Protein AF-A0A3N5Z6I3-F1 (afdb_monomer)

Secondary structure (DSSP, 8-state):
--PPPPGGGHHHHHHHHHHHHHHTGGGGT--GGGSTTHHHHHHHHHHSTTSS------EEE-TTSSEEEEEETTEEEEEETTTTEEEEEEEPPTT---S----TT---TT---SEEE-TTSSEEEEEETTEEEEEE--------

Foldseek 3Di:
DDDDDDPVPVVVVVVVVVVVVVVVPPVPPPCLCVDPCSVVCVVVVVVPVPVDPDPDWQWAADPVNQWIWTDDPQWIWIAGNVVRDIDTPGGDDPPPDRNPPDPPDDDDPPDDDQWDADPVRQWIWGDDPNDIDIDGPDPDDDDD

pLDDT: mean 75.17, std 17.35, range [33.38, 96.5]

Mean predicted aligned error: 16.95 Å

Radius of gyration: 29.89 Å; Cα contacts (8 Å, |Δi|>4): 117; chains: 1; bounding box: 85×74×62 Å

Solvent-accessible surface area (backbone atoms only — not comparable to full-atom values): 9373 Å² total; per-residue (Å²): 142,86,81,81,79,71,77,75,62,61,64,55,53,56,53,52,52,53,52,55,60,61,69,65,58,67,76,76,78,72,49,69,83,76,40,90,58,36,70,57,47,64,55,46,63,70,54,54,75,72,70,63,91,68,88,79,70,39,70,47,75,42,97,84,71,48,35,33,34,34,65,56,96,68,27,25,30,39,35,33,67,87,80,71,42,75,43,82,74,46,75,42,68,86,83,70,63,72,63,75,70,66,71,92,78,69,63,60,93,95,55,76,77,63,56,48,71,40,98,83,64,51,37,34,36,34,67,55,98,97,40,82,45,75,44,70,57,74,89,74,80,84,84,135

Nearest PDB structures (foldseek):
  6cm1-assembly1_A  TM=3.781E-01  e=2.615E-02  Homo sapiens
  2jxy-assembly1_A  TM=4.080E-01  e=8.678E-01  Homo sapiens
  4a2l-assembly2_C  TM=3.705E-01  e=6.898E-01  Bacteroides thetaiotaomicron VPI-5482
  3ba0-assembly1_A  TM=4.113E-01  e=1.092E+00  Homo sapiens
  9azz-assembly3_C  T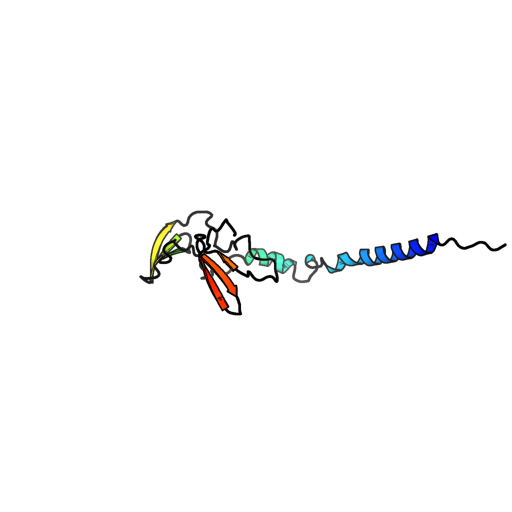M=3.564E-01  e=1.541E+00  Ehrlichia ruminantium str. Gardel

Structure (mmCIF, N/CA/C/O backbone):
data_AF-A0A3N5Z6I3-F1
#
_entry.id   AF-A0A3N5Z6I3-F1
#
loop_
_atom_site.group_PDB
_atom_site.id
_atom_site.type_symbol
_atom_site.label_atom_id
_atom_site.label_alt_id
_atom_site.label_comp_id
_atom_site.label_asym_id
_atom_site.label_entity_id
_atom_site.label_seq_id
_atom_site.pdbx_PDB_ins_code
_atom_site.Cartn_x
_atom_site.Cartn_y
_atom_site.Cartn_z
_atom_site.occupancy
_atom_site.B_iso_or_equiv
_atom_site.auth_seq_id
_atom_site.auth_comp_id
_atom_site.auth_asym_id
_atom_site.auth_atom_id
_atom_site.pdbx_PDB_model_num
ATOM 1 N N . MET A 1 1 ? 62.882 -54.366 -12.413 1.00 40.31 1 MET A N 1
ATOM 2 C CA . MET A 1 1 ? 63.024 -52.973 -11.934 1.00 40.31 1 MET A CA 1
ATOM 3 C C . MET A 1 1 ? 61.872 -52.153 -12.517 1.00 40.31 1 MET A C 1
ATOM 5 O O . MET A 1 1 ? 61.974 -51.662 -13.629 1.00 40.31 1 MET A O 1
ATOM 9 N N . TRP A 1 2 ? 60.735 -52.114 -11.818 1.00 45.78 2 TRP A N 1
ATOM 10 C CA . TRP A 1 2 ? 59.498 -51.434 -12.232 1.00 45.78 2 TRP A CA 1
ATOM 11 C C . TRP A 1 2 ? 59.362 -50.152 -11.405 1.00 45.78 2 TRP A C 1
ATOM 13 O O . TRP A 1 2 ? 59.384 -50.227 -10.178 1.00 45.78 2 TRP A O 1
ATOM 23 N N . LYS A 1 3 ? 59.251 -48.978 -12.041 1.00 44.72 3 LYS A N 1
ATOM 24 C CA . LYS A 1 3 ? 58.984 -47.711 -11.338 1.00 44.72 3 LYS A CA 1
ATOM 25 C C . LYS A 1 3 ? 57.475 -47.428 -11.359 1.00 44.72 3 LYS A C 1
ATOM 27 O O . LYS A 1 3 ? 56.916 -47.360 -12.451 1.00 44.72 3 LYS A O 1
ATOM 32 N N . PRO A 1 4 ? 56.802 -47.253 -10.206 1.00 53.41 4 PRO A N 1
ATOM 33 C CA . PRO A 1 4 ? 55.398 -46.867 -10.188 1.00 53.41 4 PRO A CA 1
ATOM 34 C C . PRO A 1 4 ? 55.247 -45.406 -10.628 1.00 53.41 4 PRO A C 1
ATOM 36 O O . PRO A 1 4 ? 55.988 -44.526 -10.187 1.00 53.41 4 PRO A O 1
ATOM 39 N N . ILE A 1 5 ? 54.279 -45.151 -11.507 1.00 63.06 5 ILE A N 1
ATOM 40 C CA . ILE A 1 5 ? 53.853 -43.794 -11.863 1.00 63.06 5 ILE A CA 1
ATOM 41 C C . ILE A 1 5 ? 53.245 -43.164 -10.596 1.00 63.06 5 ILE A C 1
ATOM 43 O O . ILE A 1 5 ? 52.374 -43.785 -9.984 1.00 63.06 5 ILE A O 1
ATOM 47 N N . PRO A 1 6 ? 53.674 -41.965 -10.159 1.00 46.12 6 PRO A N 1
ATOM 48 C CA . PRO A 1 6 ? 53.160 -41.376 -8.931 1.00 46.12 6 PRO A CA 1
ATOM 49 C C . PRO A 1 6 ? 51.686 -40.984 -9.096 1.00 46.12 6 PRO A C 1
ATOM 51 O O . PRO A 1 6 ? 51.337 -40.147 -9.931 1.00 46.12 6 PRO A O 1
ATOM 54 N N . ALA A 1 7 ? 50.836 -41.546 -8.233 1.00 55.56 7 ALA A N 1
ATOM 55 C CA . ALA A 1 7 ? 49.393 -41.296 -8.136 1.00 55.56 7 ALA A CA 1
ATOM 56 C C . ALA A 1 7 ? 49.009 -39.819 -7.866 1.00 55.56 7 ALA A C 1
ATOM 58 O O . ALA A 1 7 ? 47.836 -39.460 -7.915 1.00 55.56 7 ALA A O 1
ATOM 59 N N . GLY A 1 8 ? 49.985 -38.933 -7.632 1.00 44.59 8 GLY A N 1
ATOM 60 C CA . GLY A 1 8 ? 49.771 -37.505 -7.373 1.00 44.59 8 GLY A CA 1
ATOM 61 C C . GLY A 1 8 ? 49.443 -36.643 -8.601 1.00 44.59 8 GLY A C 1
ATOM 62 O O . GLY A 1 8 ? 49.083 -35.479 -8.436 1.00 44.59 8 GLY A O 1
ATOM 63 N N . ARG A 1 9 ? 49.547 -37.176 -9.828 1.00 48.03 9 ARG A N 1
ATOM 64 C CA . ARG A 1 9 ? 49.260 -36.412 -11.064 1.00 48.03 9 ARG A CA 1
ATOM 65 C C . ARG A 1 9 ? 47.827 -36.540 -11.586 1.00 48.03 9 ARG A C 1
ATOM 67 O O . ARG A 1 9 ? 47.417 -35.736 -12.414 1.00 48.03 9 ARG A O 1
ATOM 74 N N . VAL A 1 10 ? 47.056 -37.516 -11.102 1.00 47.44 10 VAL A N 1
ATOM 75 C CA . VAL A 1 10 ? 45.674 -37.743 -11.571 1.00 47.44 10 VAL A CA 1
ATOM 76 C C . VAL A 1 10 ? 44.664 -36.910 -10.769 1.00 47.44 10 VAL A C 1
ATOM 78 O O . VAL A 1 10 ? 43.709 -36.385 -11.335 1.00 47.44 10 VAL A O 1
ATOM 81 N N . LEU A 1 11 ? 44.923 -36.678 -9.477 1.00 48.09 11 LEU A N 1
ATOM 82 C CA . LEU A 1 11 ? 44.080 -35.832 -8.615 1.00 48.09 11 LEU A CA 1
ATOM 83 C C . LEU A 1 11 ? 44.160 -34.329 -8.953 1.00 48.09 11 LEU A C 1
ATOM 85 O O . LEU A 1 11 ? 43.212 -33.577 -8.723 1.00 48.09 11 LEU A O 1
ATOM 89 N N . SER A 1 12 ? 45.272 -33.889 -9.541 1.00 51.78 12 SER A N 1
ATOM 90 C CA . SER A 1 12 ? 45.515 -32.488 -9.901 1.00 51.78 12 SER A CA 1
ATOM 91 C C . SER A 1 12 ? 44.828 -32.079 -11.211 1.00 51.78 12 SER A C 1
ATOM 93 O O . SER A 1 12 ? 44.369 -30.943 -11.307 1.00 51.78 12 SER A O 1
ATOM 95 N N . LEU A 1 13 ? 44.661 -32.992 -12.181 1.00 53.44 13 LEU A N 1
ATOM 96 C CA . LEU A 1 13 ? 43.909 -32.708 -13.414 1.00 53.44 13 LEU A CA 1
ATOM 97 C C . LEU A 1 13 ? 42.394 -32.612 -13.179 1.00 53.44 13 LEU A C 1
ATOM 99 O O . LEU A 1 13 ? 41.751 -31.719 -13.726 1.00 53.44 13 LEU A O 1
ATOM 103 N N . GLY A 1 14 ? 41.821 -33.498 -12.355 1.00 55.81 14 GLY A N 1
ATOM 104 C CA . GLY A 1 14 ? 40.377 -33.502 -12.076 1.00 55.81 14 GLY A CA 1
ATOM 105 C C . GLY A 1 14 ? 39.906 -32.238 -11.350 1.00 55.81 14 GLY A C 1
ATOM 106 O O . GLY A 1 14 ? 38.865 -31.674 -11.682 1.00 55.81 14 GLY A O 1
ATOM 107 N N . THR A 1 15 ? 40.721 -31.739 -10.419 1.00 59.12 15 THR A N 1
ATOM 108 C CA . THR A 1 15 ? 40.443 -30.503 -9.673 1.00 59.12 15 THR A CA 1
ATOM 109 C C . THR A 1 15 ? 40.551 -29.263 -10.569 1.00 59.12 15 THR A C 1
ATOM 111 O O . THR A 1 15 ? 39.719 -28.363 -10.479 1.00 59.12 15 THR A O 1
ATOM 114 N N . PHE A 1 16 ? 41.521 -29.236 -11.492 1.00 61.31 16 PHE A N 1
ATOM 115 C CA . PHE A 1 16 ? 41.653 -28.157 -12.479 1.00 61.31 16 PHE A CA 1
ATOM 116 C C . PHE A 1 16 ? 40.494 -28.136 -13.483 1.00 61.31 16 PHE A C 1
ATOM 118 O O . PHE A 1 16 ? 39.994 -27.066 -13.818 1.00 61.31 16 PHE A O 1
ATOM 125 N N . ALA A 1 17 ? 40.029 -29.306 -13.931 1.00 62.88 17 ALA A N 1
ATOM 126 C CA . ALA A 1 17 ? 38.890 -29.417 -14.839 1.00 62.88 17 ALA A CA 1
ATOM 127 C C . ALA A 1 17 ? 37.575 -28.959 -14.180 1.00 62.88 17 ALA A C 1
ATOM 129 O O . ALA A 1 17 ? 36.796 -28.240 -14.805 1.00 62.88 17 ALA A O 1
ATOM 130 N N . LEU A 1 18 ? 37.347 -29.305 -12.907 1.00 65.50 18 LEU A N 1
ATOM 131 C CA . LEU A 1 18 ? 36.176 -28.852 -12.149 1.00 65.50 18 LEU A CA 1
ATOM 132 C C . LEU A 1 18 ? 36.215 -27.339 -11.869 1.00 65.50 18 LEU A C 1
ATOM 134 O O . LEU A 1 18 ? 35.198 -26.663 -12.011 1.00 65.50 18 LEU A O 1
ATOM 138 N N . ALA A 1 19 ? 37.387 -26.788 -11.538 1.00 63.78 19 ALA A N 1
ATOM 139 C CA . ALA A 1 19 ? 37.571 -25.346 -11.360 1.00 63.78 19 ALA A CA 1
ATOM 140 C C . ALA A 1 19 ? 37.368 -24.567 -12.675 1.00 63.78 19 ALA A C 1
ATOM 142 O O . ALA A 1 19 ? 36.752 -23.503 -12.673 1.00 63.78 19 ALA A O 1
ATOM 143 N N . ALA A 1 20 ? 37.816 -25.119 -13.807 1.00 63.97 20 ALA A N 1
ATOM 144 C CA . ALA A 1 20 ? 37.583 -24.545 -15.131 1.00 63.97 20 ALA A CA 1
ATOM 145 C C . ALA A 1 20 ? 36.096 -24.578 -15.532 1.00 63.97 20 ALA A C 1
ATOM 147 O O . ALA A 1 20 ? 35.595 -23.603 -16.085 1.00 63.97 20 ALA A O 1
ATOM 148 N N . LEU A 1 21 ? 35.367 -25.651 -15.200 1.00 61.06 21 LEU A N 1
ATOM 149 C CA . LEU A 1 21 ? 33.915 -25.748 -15.409 1.00 61.06 21 LEU A CA 1
ATOM 150 C C . LEU A 1 21 ? 33.130 -24.734 -14.556 1.00 61.06 21 LEU A C 1
ATOM 152 O O . LEU A 1 21 ? 32.165 -24.147 -15.042 1.00 61.06 21 LEU A O 1
ATOM 156 N N . LEU A 1 22 ? 33.566 -24.472 -13.319 1.00 60.31 22 LEU A N 1
ATOM 157 C CA . LEU A 1 22 ? 32.966 -23.460 -12.436 1.00 60.31 22 LEU A CA 1
ATOM 158 C C . LEU A 1 22 ? 33.278 -22.015 -12.875 1.00 60.31 22 LEU A C 1
ATOM 160 O O . LEU A 1 22 ? 32.473 -21.116 -12.637 1.00 60.31 22 LEU A O 1
ATOM 164 N N . ALA A 1 23 ? 34.401 -21.783 -13.562 1.00 60.59 23 ALA A N 1
ATOM 165 C CA . ALA A 1 23 ? 34.800 -20.458 -14.047 1.00 60.59 23 ALA A CA 1
ATOM 166 C C . ALA A 1 23 ? 33.996 -19.962 -15.270 1.00 60.59 23 ALA A C 1
ATOM 168 O O . ALA A 1 23 ? 33.998 -18.765 -15.554 1.00 60.59 23 ALA A O 1
ATOM 169 N N . VAL A 1 24 ? 33.283 -20.844 -15.983 1.00 57.69 24 VAL A N 1
ATOM 170 C CA . VAL A 1 24 ? 32.454 -20.488 -17.159 1.00 57.69 24 VAL A CA 1
ATOM 171 C C . VAL A 1 24 ? 31.048 -19.995 -16.760 1.00 57.69 24 VAL A C 1
ATOM 173 O O . VAL A 1 24 ? 30.342 -19.382 -17.563 1.00 57.69 24 VAL A O 1
ATOM 176 N N . ALA A 1 25 ? 30.646 -20.169 -15.498 1.00 56.22 25 ALA A N 1
ATOM 177 C CA . ALA A 1 25 ? 29.299 -19.853 -15.024 1.00 56.22 25 ALA A CA 1
ATOM 178 C C . ALA A 1 25 ? 28.920 -18.358 -14.825 1.00 56.22 25 ALA A C 1
ATOM 180 O O . ALA A 1 25 ? 27.714 -18.095 -14.787 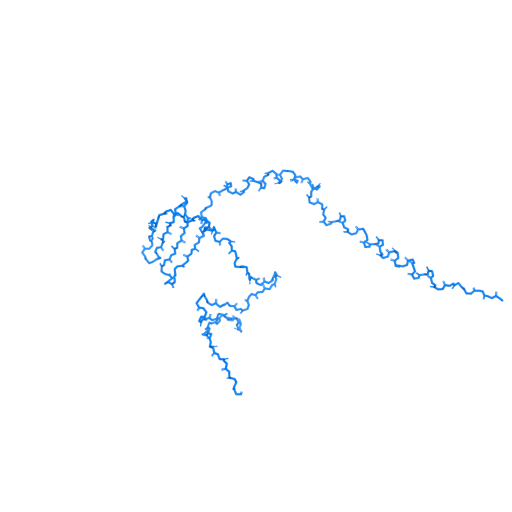1.00 56.22 25 ALA A O 1
ATOM 181 N N . PRO A 1 26 ? 29.813 -17.341 -14.738 1.00 56.25 26 PRO A N 1
ATOM 182 C CA . PRO A 1 26 ? 29.345 -15.984 -14.433 1.00 56.25 26 PRO A CA 1
ATOM 183 C C . PRO A 1 26 ? 28.785 -15.236 -15.658 1.00 56.25 26 PRO A C 1
ATOM 185 O O . PRO A 1 26 ? 28.062 -14.256 -15.503 1.00 56.25 26 PRO A O 1
ATOM 188 N N . ALA A 1 27 ? 29.045 -15.698 -16.887 1.00 56.53 27 ALA A N 1
ATOM 189 C CA . ALA A 1 27 ? 28.654 -14.980 -18.110 1.00 56.53 27 ALA A CA 1
ATOM 190 C C . ALA A 1 27 ? 27.175 -15.153 -18.520 1.00 56.53 27 ALA A C 1
ATOM 192 O O . ALA A 1 27 ? 26.728 -14.522 -19.487 1.00 56.53 27 ALA A O 1
ATOM 193 N N . ALA A 1 28 ? 26.428 -16.014 -17.821 1.00 56.19 28 ALA A N 1
ATOM 194 C CA . ALA A 1 28 ? 25.009 -16.269 -18.071 1.00 56.19 28 ALA A CA 1
ATOM 195 C C . ALA A 1 28 ? 24.073 -15.467 -17.149 1.00 56.19 28 ALA A C 1
ATOM 197 O O . ALA A 1 28 ? 22.910 -15.285 -17.497 1.00 56.19 28 ALA A O 1
ATOM 198 N N . GLN A 1 29 ? 24.556 -14.970 -16.003 1.00 60.88 29 GLN A N 1
ATOM 199 C CA . GLN A 1 29 ? 23.684 -14.331 -15.008 1.00 60.88 29 GLN A CA 1
ATOM 200 C C . GLN A 1 29 ? 23.601 -12.805 -15.111 1.00 60.88 29 GLN A C 1
ATOM 202 O O . GLN A 1 29 ? 22.634 -12.233 -14.617 1.00 60.88 29 GLN A O 1
ATOM 207 N N . ASP A 1 30 ? 24.530 -12.145 -15.808 1.00 61.34 30 ASP A N 1
ATOM 208 C CA . ASP A 1 30 ? 24.498 -10.687 -15.971 1.00 61.34 30 ASP A CA 1
ATOM 209 C C . ASP A 1 30 ? 24.592 -10.277 -17.447 1.00 61.34 30 ASP A C 1
ATOM 211 O O . ASP A 1 30 ? 25.638 -9.907 -17.978 1.00 61.34 30 ASP A O 1
ATOM 215 N N . ARG A 1 31 ? 23.466 -10.418 -18.153 1.00 69.94 31 ARG A N 1
ATOM 216 C CA . ARG A 1 31 ? 23.305 -9.994 -19.558 1.00 69.94 31 ARG A CA 1
ATOM 217 C C . ARG A 1 31 ? 22.265 -8.892 -19.720 1.00 69.94 31 ARG A C 1
ATOM 219 O O . ARG A 1 31 ? 22.024 -8.452 -20.837 1.00 69.94 31 ARG A O 1
ATOM 226 N N . LEU A 1 32 ? 21.660 -8.414 -18.629 1.00 74.50 32 LEU A N 1
ATOM 227 C CA . LEU A 1 32 ? 20.534 -7.482 -18.719 1.00 74.50 32 LEU A CA 1
ATOM 228 C C . LEU A 1 32 ? 20.935 -6.172 -19.414 1.00 74.50 32 LEU A C 1
ATOM 230 O O . LEU A 1 32 ? 20.162 -5.630 -20.195 1.00 74.50 32 LEU A O 1
ATOM 234 N N . LYS A 1 33 ? 22.174 -5.712 -19.196 1.00 80.19 33 LYS A N 1
ATOM 235 C CA . LYS A 1 33 ? 22.711 -4.487 -19.811 1.00 80.19 33 LYS A CA 1
ATOM 236 C C . LYS A 1 33 ? 22.967 -4.603 -21.315 1.00 80.19 33 LYS A C 1
ATOM 238 O O . LYS A 1 33 ? 22.972 -3.589 -21.999 1.00 80.19 33 LYS A O 1
ATOM 243 N N . THR A 1 34 ? 23.211 -5.813 -21.822 1.00 82.31 34 THR A N 1
ATOM 244 C CA . THR A 1 34 ? 23.519 -6.062 -23.242 1.00 82.31 34 THR A CA 1
ATOM 245 C C . THR A 1 34 ? 22.294 -6.486 -24.046 1.00 82.31 34 THR A C 1
ATOM 247 O O . THR A 1 34 ? 22.399 -6.693 -25.254 1.00 82.31 34 THR A O 1
ATOM 250 N N . MET A 1 35 ? 21.124 -6.599 -23.406 1.00 83.88 35 MET A N 1
ATOM 251 C CA . MET A 1 35 ? 19.885 -6.906 -24.106 1.00 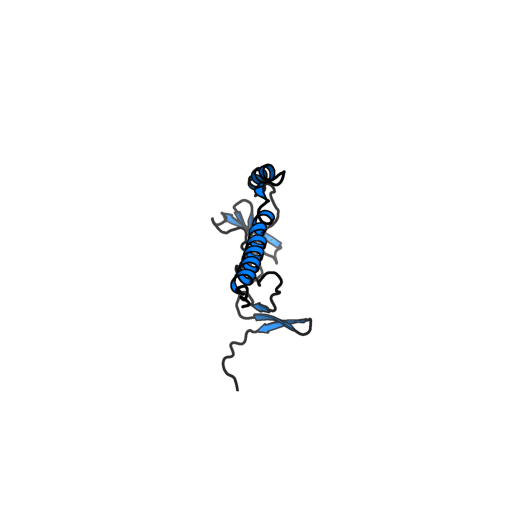83.88 35 MET A CA 1
ATOM 252 C C . MET A 1 35 ? 19.450 -5.734 -24.995 1.00 83.88 35 MET A C 1
ATOM 254 O O . MET A 1 35 ? 19.487 -4.576 -24.560 1.00 83.88 35 MET A O 1
ATOM 258 N N . PRO A 1 36 ? 18.973 -6.014 -26.220 1.00 85.69 36 PRO A N 1
ATOM 259 C CA . PRO A 1 36 ? 18.305 -4.997 -27.016 1.00 85.69 36 PRO A CA 1
ATOM 260 C C . PRO A 1 36 ? 17.124 -4.425 -26.217 1.00 85.69 36 PRO A C 1
ATOM 262 O O . PRO A 1 36 ? 16.355 -5.164 -25.607 1.00 85.69 36 PRO A O 1
ATOM 265 N N . GLY A 1 37 ? 17.013 -3.096 -26.177 1.00 87.62 37 GLY A N 1
ATOM 266 C CA . GLY A 1 37 ? 15.994 -2.387 -25.396 1.00 87.62 37 GLY A CA 1
ATOM 267 C C . GLY A 1 37 ? 16.425 -1.951 -23.991 1.00 87.62 37 GLY A C 1
ATOM 268 O O . GLY A 1 37 ? 15.688 -1.194 -23.365 1.00 87.62 37 GLY A O 1
ATOM 269 N N . TYR A 1 38 ? 17.617 -2.323 -23.505 1.00 89.88 38 TYR A N 1
ATOM 270 C CA . TYR A 1 38 ? 18.113 -1.874 -22.194 1.00 89.88 38 TYR A CA 1
ATOM 271 C C . TYR A 1 38 ? 18.195 -0.343 -22.082 1.00 89.88 38 TYR A C 1
ATOM 273 O O . TYR A 1 38 ? 17.731 0.230 -21.099 1.00 89.88 38 TYR A O 1
ATOM 281 N N . GLU A 1 39 ? 18.721 0.339 -23.102 1.00 89.81 39 GLU A N 1
ATOM 282 C CA . GLU A 1 39 ? 18.798 1.808 -23.113 1.00 89.81 39 GLU A CA 1
ATOM 283 C C . GLU A 1 39 ? 17.414 2.465 -23.136 1.00 89.81 39 GLU A C 1
ATOM 285 O O . GLU A 1 39 ? 17.178 3.462 -22.450 1.00 89.81 39 GLU A O 1
ATOM 290 N N . GLN A 1 40 ? 16.475 1.886 -23.889 1.00 90.62 40 GLN A N 1
ATOM 291 C CA . GLN A 1 40 ? 15.094 2.358 -23.932 1.00 90.62 40 GLN A CA 1
ATOM 292 C C . GLN A 1 40 ? 14.403 2.156 -22.581 1.00 90.62 40 GLN A C 1
ATOM 294 O O . GLN A 1 40 ? 13.736 3.071 -22.101 1.00 90.62 40 GLN A O 1
ATOM 299 N N . TYR A 1 41 ? 14.601 1.001 -21.942 1.00 89.88 41 TYR A N 1
ATOM 300 C CA . TYR A 1 41 ? 14.118 0.738 -20.592 1.00 89.88 41 TYR A CA 1
ATOM 301 C C . TYR A 1 41 ? 14.719 1.724 -19.591 1.00 89.88 41 TYR A C 1
ATOM 303 O O . TYR A 1 41 ? 13.968 2.321 -18.840 1.00 89.88 41 TYR A O 1
ATOM 311 N N . GLN A 1 42 ? 16.033 1.965 -19.612 1.00 90.25 42 GLN A N 1
ATOM 312 C CA . GLN A 1 42 ? 16.701 2.923 -18.718 1.00 90.25 42 GLN A CA 1
ATOM 313 C C . GLN A 1 42 ? 16.189 4.359 -18.877 1.00 90.25 42 GLN A C 1
ATOM 315 O O . GLN A 1 42 ? 16.123 5.114 -17.903 1.00 90.25 42 GLN A O 1
ATOM 320 N N . ARG A 1 43 ? 15.841 4.755 -20.106 1.00 89.88 43 ARG A N 1
ATOM 321 C CA . ARG A 1 43 ? 15.208 6.048 -20.384 1.00 89.88 43 ARG A CA 1
ATOM 322 C C . ARG A 1 43 ? 13.793 6.081 -19.809 1.00 89.88 43 ARG A C 1
ATOM 324 O O . ARG A 1 43 ? 13.486 6.929 -18.980 1.00 89.88 43 ARG A O 1
ATOM 331 N N . MET A 1 44 ? 12.970 5.105 -20.185 1.00 91.56 44 MET A N 1
ATOM 332 C CA . MET A 1 44 ? 11.553 5.051 -19.830 1.00 91.56 44 MET A CA 1
ATOM 333 C C . MET A 1 44 ? 11.318 4.766 -18.340 1.00 91.56 44 MET A C 1
ATOM 335 O O . MET A 1 44 ? 10.384 5.291 -17.751 1.00 91.56 44 MET A O 1
ATOM 339 N N . SER A 1 45 ? 12.179 3.996 -17.672 1.00 88.88 45 SER A N 1
ATOM 340 C CA . SER A 1 45 ? 12.058 3.668 -16.244 1.00 88.88 45 SER A CA 1
ATOM 341 C C . SER A 1 45 ? 12.117 4.897 -15.345 1.00 88.88 45 SER A C 1
ATOM 343 O O . SER A 1 45 ? 11.606 4.857 -14.230 1.00 88.88 45 SER A O 1
ATOM 345 N N . LYS A 1 46 ? 12.740 5.982 -15.818 1.00 87.50 46 LYS A N 1
ATOM 346 C CA . LYS A 1 46 ? 12.764 7.278 -15.128 1.00 87.50 46 LYS A CA 1
ATOM 347 C C . LYS A 1 46 ? 11.474 8.070 -15.339 1.00 87.50 46 LYS A C 1
ATOM 349 O O . LYS A 1 46 ? 11.125 8.877 -14.489 1.00 87.50 46 LYS A O 1
ATOM 354 N N . GLU A 1 47 ? 10.777 7.821 -16.442 1.00 87.69 47 GLU A N 1
ATOM 355 C CA . GLU A 1 47 ? 9.548 8.511 -16.843 1.00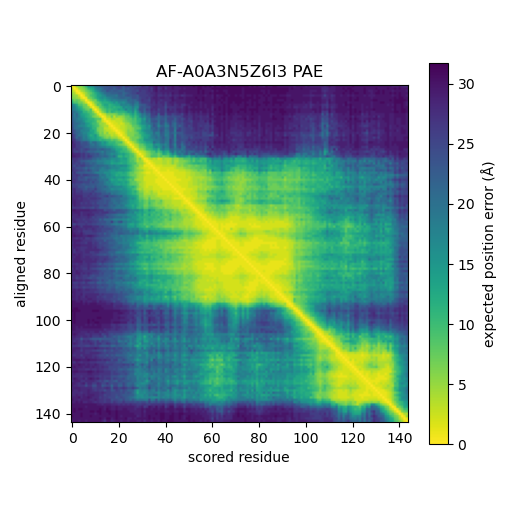 87.69 47 GLU A CA 1
ATOM 356 C C . GLU A 1 47 ? 8.282 7.786 -16.350 1.00 87.69 47 GLU A C 1
ATOM 358 O O . GLU A 1 47 ? 7.258 8.420 -16.123 1.00 87.69 47 GLU A O 1
ATOM 363 N N . ILE A 1 48 ? 8.346 6.467 -16.127 1.00 83.88 48 ILE A N 1
ATOM 364 C CA . ILE A 1 48 ? 7.223 5.641 -15.648 1.00 83.88 48 ILE A CA 1
ATOM 365 C C . ILE A 1 48 ? 6.674 6.092 -14.278 1.00 83.88 48 ILE A C 1
ATOM 367 O O . ILE A 1 48 ? 5.446 6.146 -14.127 1.00 83.88 48 ILE A O 1
ATOM 371 N N . PRO A 1 49 ? 7.500 6.387 -13.250 1.00 82.06 49 PRO A N 1
ATOM 372 C CA . PRO A 1 49 ? 6.990 6.777 -11.941 1.00 82.06 49 PRO A CA 1
ATOM 373 C C . PRO A 1 49 ? 6.191 8.084 -12.021 1.00 82.06 49 PRO A C 1
ATOM 375 O O . PRO A 1 49 ? 6.747 9.156 -12.223 1.00 82.06 49 PRO A O 1
ATOM 378 N N . GLY A 1 50 ? 4.874 7.997 -11.825 1.00 74.94 50 GLY A N 1
ATOM 379 C CA . GLY A 1 50 ? 3.980 9.160 -11.871 1.00 74.94 50 GLY A CA 1
ATOM 380 C C . GLY A 1 50 ? 3.419 9.498 -13.256 1.00 74.94 50 GLY A C 1
ATOM 381 O O . GLY A 1 50 ? 2.615 10.420 -13.348 1.00 74.94 50 GLY A O 1
ATOM 382 N N . ALA A 1 51 ? 3.745 8.726 -14.303 1.00 85.00 51 ALA A N 1
ATOM 383 C CA . ALA A 1 51 ? 3.151 8.885 -15.639 1.00 85.00 51 ALA A CA 1
ATOM 384 C C . ALA A 1 51 ? 1.621 8.717 -15.642 1.00 85.00 51 ALA A C 1
ATOM 386 O O . ALA A 1 51 ? 0.927 9.237 -16.513 1.00 85.00 51 ALA A O 1
ATOM 387 N N . LEU A 1 52 ? 1.087 7.992 -14.655 1.00 81.50 52 LEU A N 1
ATOM 388 C CA . LEU A 1 52 ? -0.342 7.805 -14.456 1.00 81.50 52 LEU A CA 1
ATOM 389 C C . LEU A 1 52 ? -0.766 8.406 -13.119 1.00 81.50 52 LEU A C 1
ATOM 391 O O . LEU A 1 52 ? -0.250 8.037 -12.061 1.00 81.50 52 LEU A O 1
ATOM 395 N N . LYS A 1 53 ? -1.779 9.275 -13.161 1.00 80.00 53 LYS A N 1
ATOM 396 C CA . LYS A 1 53 ? -2.497 9.705 -11.961 1.00 80.00 53 LYS A CA 1
ATOM 397 C C . LYS A 1 53 ? -3.449 8.588 -11.539 1.00 80.00 53 LYS A C 1
ATOM 399 O O . LYS A 1 53 ? -4.562 8.474 -12.044 1.00 80.00 53 LYS A O 1
ATOM 404 N N . THR A 1 54 ? -2.986 7.724 -10.643 1.00 79.06 54 THR A N 1
ATOM 405 C CA . THR A 1 54 ? -3.773 6.587 -10.155 1.00 79.06 54 THR A CA 1
ATOM 406 C C . THR A 1 54 ? -4.829 7.034 -9.147 1.00 79.06 54 THR A C 1
ATOM 408 O O . THR A 1 54 ? -4.542 7.854 -8.280 1.00 79.06 54 THR A O 1
ATOM 411 N N . GLY A 1 55 ? -6.016 6.424 -9.189 1.00 81.81 55 GLY A N 1
ATOM 412 C CA . GLY A 1 55 ? -7.031 6.551 -8.132 1.00 81.81 55 GLY A CA 1
ATOM 413 C C . GLY A 1 55 ? -6.751 5.700 -6.886 1.00 81.81 55 GLY A C 1
ATOM 414 O O . GLY A 1 55 ? -7.564 5.682 -5.969 1.00 81.81 55 GLY A O 1
ATOM 415 N N . ALA A 1 56 ? -5.630 4.972 -6.860 1.00 82.88 56 ALA A N 1
ATOM 416 C CA . ALA A 1 56 ? -5.218 4.184 -5.707 1.00 82.88 56 ALA A CA 1
ATOM 417 C C . ALA A 1 56 ? -4.909 5.111 -4.522 1.00 82.88 56 ALA A C 1
ATOM 419 O O . ALA A 1 56 ? -4.061 5.997 -4.627 1.00 82.88 56 ALA A O 1
ATOM 420 N N . LEU A 1 57 ? -5.597 4.893 -3.401 1.00 85.25 57 LEU A N 1
ATOM 421 C CA . LEU A 1 57 ? -5.413 5.653 -2.170 1.00 85.25 57 LEU A CA 1
ATOM 422 C C . LEU A 1 57 ? -4.649 4.806 -1.155 1.00 85.25 57 LEU A C 1
ATOM 424 O O . LEU A 1 57 ? -5.014 3.662 -0.890 1.00 85.25 57 LEU A O 1
ATOM 428 N N . GLY A 1 58 ? -3.600 5.388 -0.580 1.00 85.44 58 GLY A N 1
ATOM 429 C CA . GLY A 1 58 ? -3.039 4.894 0.670 1.00 85.44 58 GLY A CA 1
ATOM 430 C C . GLY A 1 58 ? -3.878 5.418 1.827 1.00 85.44 58 GLY A C 1
ATOM 431 O O . GLY A 1 58 ? -4.137 6.623 1.876 1.00 85.44 58 GLY A O 1
ATOM 432 N N . VAL A 1 59 ? -4.330 4.527 2.708 1.00 90.88 59 VAL A N 1
ATOM 433 C CA . VAL A 1 59 ? -5.234 4.877 3.808 1.00 90.88 59 VAL A CA 1
ATOM 434 C C . VAL A 1 59 ? -4.634 4.500 5.155 1.00 90.88 59 VAL A C 1
ATOM 436 O O . VAL A 1 59 ? -4.013 3.445 5.291 1.00 90.88 59 VAL A O 1
ATOM 439 N N . THR A 1 60 ? -4.875 5.344 6.150 1.00 90.56 60 THR A N 1
ATOM 440 C CA . THR A 1 60 ? -4.581 5.076 7.558 1.00 90.56 60 THR A CA 1
ATOM 441 C C . THR A 1 60 ? -5.899 4.981 8.310 1.00 90.56 60 THR A C 1
ATOM 443 O O . THR A 1 60 ? -6.656 5.951 8.355 1.00 90.56 60 THR A O 1
ATOM 446 N N . TRP A 1 61 ? -6.195 3.814 8.875 1.00 91.06 61 TRP A N 1
ATOM 447 C CA . TRP A 1 61 ? -7.396 3.610 9.684 1.00 91.06 61 TRP A CA 1
ATOM 448 C C . TRP A 1 61 ? -7.244 4.256 11.057 1.00 91.06 61 TRP A C 1
ATOM 450 O O . TRP A 1 61 ? -6.172 4.186 11.651 1.00 91.06 61 TRP A O 1
ATOM 460 N N . GLN A 1 62 ? -8.321 4.867 11.549 1.00 91.19 62 GLN A N 1
ATOM 461 C CA . GLN A 1 62 ? -8.401 5.308 12.937 1.00 91.19 62 GLN A CA 1
ATOM 462 C C . GLN A 1 62 ? -8.732 4.125 13.852 1.00 91.19 62 GLN A C 1
ATOM 464 O O . GLN A 1 62 ? -9.346 3.150 13.413 1.00 91.19 62 GLN A O 1
ATOM 469 N N . ASP A 1 63 ? -8.363 4.232 15.129 1.00 85.94 63 ASP A N 1
ATOM 470 C CA . ASP A 1 63 ? -8.503 3.151 16.118 1.00 85.94 63 ASP A CA 1
ATOM 471 C C . ASP A 1 63 ? -9.945 2.652 16.287 1.00 85.94 63 ASP A C 1
ATOM 473 O O . ASP A 1 63 ? -10.179 1.494 16.632 1.00 85.94 63 ASP A O 1
A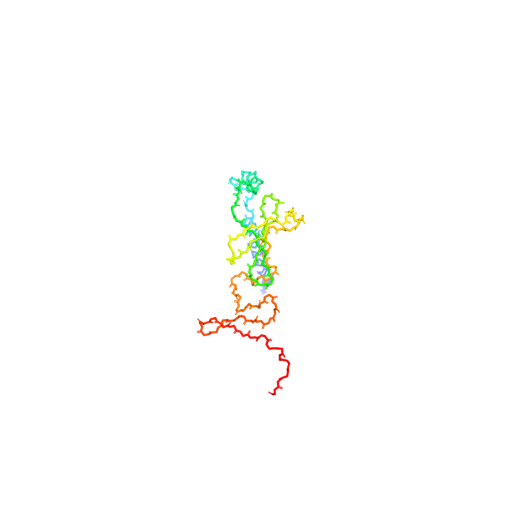TOM 477 N N . ASP A 1 64 ? -10.925 3.519 16.031 1.00 87.00 64 ASP A N 1
ATOM 478 C CA . ASP A 1 64 ? -12.345 3.186 16.122 1.00 87.00 64 ASP A CA 1
ATOM 479 C C . ASP A 1 64 ? -12.876 2.384 14.921 1.00 87.00 64 ASP A C 1
ATOM 481 O O . ASP A 1 64 ? -14.006 1.893 14.971 1.00 87.00 64 ASP A O 1
ATOM 485 N N . GLY A 1 65 ? -12.097 2.264 13.840 1.00 90.00 65 GLY A N 1
ATOM 486 C CA . GLY A 1 65 ? -12.490 1.608 12.591 1.00 90.00 65 GLY A CA 1
ATOM 487 C C . GLY A 1 65 ? -13.650 2.284 11.849 1.00 90.00 65 GLY A C 1
ATOM 488 O O . GLY A 1 65 ? -14.148 1.741 10.864 1.00 90.00 65 GLY A O 1
ATOM 489 N N . LYS A 1 66 ? -14.109 3.457 12.298 1.00 93.75 66 LYS A N 1
ATOM 490 C CA . LYS A 1 66 ? -15.251 4.186 11.716 1.00 93.75 66 LYS A CA 1
ATOM 491 C C . LYS A 1 66 ? -14.815 5.207 10.686 1.00 93.75 66 LYS A C 1
ATOM 493 O O . LYS A 1 66 ? -15.619 5.629 9.856 1.00 93.75 66 LYS A O 1
ATOM 498 N N . SER A 1 67 ? -13.550 5.601 10.730 1.00 94.81 67 SER A N 1
ATOM 499 C CA . SER A 1 67 ? -12.981 6.528 9.769 1.00 94.81 67 SER A CA 1
ATOM 500 C C . SER A 1 67 ? -11.560 6.147 9.377 1.00 94.81 67 SER A C 1
ATOM 502 O O . SER A 1 67 ? -10.846 5.457 10.106 1.00 94.81 67 SER A O 1
ATOM 504 N N . PHE A 1 68 ? -11.149 6.604 8.200 1.00 94.50 68 PHE A N 1
ATOM 505 C CA . PHE A 1 68 ? -9.769 6.512 7.743 1.00 94.50 68 PHE A CA 1
ATOM 506 C C . PHE A 1 68 ? -9.338 7.828 7.111 1.00 94.50 68 PHE A C 1
ATOM 508 O O . PHE A 1 68 ? -10.157 8.605 6.614 1.00 94.50 68 PHE A O 1
ATOM 515 N N . GLU A 1 69 ? -8.040 8.079 7.127 1.00 94.38 69 GLU A N 1
ATOM 516 C CA . GLU A 1 69 ? -7.435 9.230 6.477 1.00 94.38 69 GLU A CA 1
ATOM 517 C C . GLU A 1 69 ? -6.703 8.819 5.214 1.00 94.38 69 GLU A C 1
ATOM 519 O O . GLU A 1 69 ? -6.092 7.754 5.151 1.00 94.38 69 GLU A O 1
ATOM 524 N N . TYR A 1 70 ? -6.772 9.668 4.198 1.00 92.50 70 TYR A N 1
ATOM 525 C CA . TYR A 1 70 ? -6.069 9.467 2.944 1.00 92.50 70 TYR A CA 1
ATOM 526 C C . TYR A 1 70 ? -5.591 10.798 2.387 1.00 92.50 70 TYR A C 1
ATOM 528 O O . TYR A 1 70 ? -6.208 11.846 2.586 1.00 92.50 70 TYR A O 1
ATOM 536 N N . GLN A 1 71 ? -4.488 10.747 1.652 1.00 90.56 71 GLN A N 1
ATOM 537 C CA . GLN A 1 71 ? -3.964 11.917 0.968 1.00 90.56 71 GLN A CA 1
ATOM 538 C C . GLN A 1 71 ? -4.415 11.927 -0.484 1.00 90.56 71 GLN A C 1
ATOM 540 O O . GLN A 1 71 ? -4.338 10.917 -1.186 1.00 90.56 71 GLN A O 1
ATOM 545 N N . LYS A 1 72 ? -4.859 13.089 -0.950 1.00 88.06 72 LYS A N 1
ATOM 546 C CA . LYS A 1 72 ? -5.197 13.323 -2.349 1.00 88.06 72 LYS A CA 1
ATOM 547 C C . LYS A 1 72 ? -4.815 14.749 -2.712 1.00 88.06 72 LYS A C 1
ATOM 549 O O . LYS A 1 72 ? -5.195 15.684 -2.018 1.00 88.06 72 LYS A O 1
ATOM 554 N N . ASP A 1 73 ? -4.054 14.902 -3.794 1.00 87.50 73 ASP A N 1
ATOM 555 C CA . ASP A 1 73 ? -3.666 16.212 -4.334 1.00 87.50 73 ASP A CA 1
ATOM 556 C C . ASP A 1 73 ? -2.997 17.139 -3.292 1.00 87.50 73 ASP A C 1
ATOM 558 O O . ASP A 1 73 ? -3.258 18.337 -3.247 1.00 87.50 73 ASP A O 1
ATOM 562 N N . GLY A 1 74 ? -2.153 16.57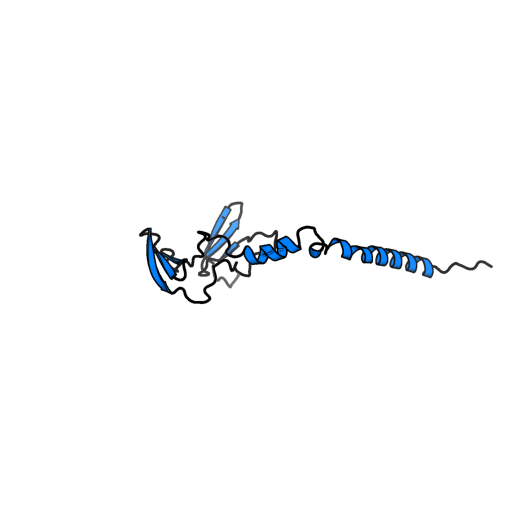4 -2.419 1.00 87.62 74 GLY A N 1
ATOM 563 C CA . GLY A 1 74 ? -1.443 17.325 -1.371 1.00 87.62 74 GLY A CA 1
ATOM 564 C C . GLY A 1 74 ? -2.304 17.719 -0.166 1.00 87.62 74 GLY A C 1
ATOM 565 O O . GLY A 1 74 ? -1.841 18.444 0.712 1.00 87.62 74 GLY A O 1
ATOM 566 N N . ARG A 1 75 ? -3.548 17.238 -0.100 1.00 92.38 75 ARG A N 1
ATOM 567 C CA . ARG A 1 75 ? -4.474 17.485 1.007 1.00 92.38 75 ARG A CA 1
ATOM 568 C C . ARG A 1 75 ? -4.782 16.197 1.749 1.00 92.38 75 ARG A C 1
ATOM 570 O O . ARG A 1 75 ? -4.839 15.121 1.146 1.00 92.38 75 ARG A O 1
ATOM 577 N N . LEU A 1 76 ? -4.979 16.317 3.054 1.00 93.25 76 LEU A N 1
ATOM 578 C CA . LEU A 1 76 ? -5.416 15.229 3.910 1.00 93.25 76 LEU A CA 1
ATOM 579 C C . LEU A 1 76 ? -6.939 15.245 3.995 1.00 93.25 76 LEU A C 1
ATOM 581 O O . LEU A 1 76 ? -7.549 16.252 4.352 1.00 93.25 76 LEU A O 1
ATOM 585 N N . PHE A 1 77 ? -7.551 14.111 3.695 1.00 95.19 77 PHE A N 1
ATOM 586 C CA . PHE A 1 77 ? -8.982 13.901 3.837 1.00 95.19 77 PHE A CA 1
ATOM 587 C C . PHE A 1 77 ? -9.236 12.856 4.911 1.00 95.19 77 PHE A C 1
ATOM 589 O O . PHE A 1 77 ? -8.521 11.858 4.984 1.00 95.19 77 PHE A O 1
ATOM 596 N N . ARG A 1 78 ? -10.292 13.050 5.701 1.00 95.50 78 ARG A N 1
ATOM 597 C CA . ARG A 1 78 ? -10.848 12.024 6.583 1.00 95.50 78 ARG A CA 1
ATOM 598 C C . ARG A 1 78 ? -12.179 11.560 6.023 1.00 95.50 78 ARG A C 1
ATOM 600 O O . ARG A 1 78 ? -13.079 12.375 5.827 1.00 95.50 78 ARG A O 1
ATOM 607 N N . TYR A 1 79 ? -12.291 10.266 5.771 1.00 96.50 79 TYR A N 1
ATOM 608 C CA . TYR A 1 79 ? -13.518 9.623 5.331 1.00 96.50 79 TYR A CA 1
ATOM 609 C C . TYR A 1 79 ? -14.209 8.958 6.513 1.00 96.50 79 TYR A C 1
ATOM 611 O O . TYR A 1 79 ? -13.590 8.152 7.206 1.00 96.50 79 TYR A O 1
ATOM 619 N N . ASP A 1 80 ? -15.478 9.280 6.732 1.00 96.50 80 ASP A N 1
ATOM 620 C CA . ASP A 1 80 ? -16.343 8.576 7.674 1.00 96.50 80 ASP A CA 1
ATOM 621 C C . ASP A 1 80 ? -17.104 7.467 6.935 1.00 96.50 80 ASP A C 1
ATOM 623 O O . ASP A 1 80 ? -17.809 7.723 5.956 1.00 96.50 80 ASP A O 1
ATOM 627 N N . VAL A 1 81 ? -16.954 6.222 7.390 1.00 96.12 81 VAL A N 1
ATOM 628 C CA . VAL A 1 81 ? -17.543 5.036 6.751 1.00 96.12 81 VAL A CA 1
ATOM 629 C C . VAL A 1 81 ? -19.056 4.969 6.969 1.00 96.12 81 VAL A C 1
ATOM 631 O O . VAL A 1 81 ? -19.786 4.546 6.071 1.00 96.12 81 VAL A O 1
ATOM 634 N N . GLY A 1 82 ? -19.537 5.400 8.138 1.00 95.56 82 GLY A N 1
ATOM 635 C CA . GLY A 1 82 ? -20.958 5.378 8.486 1.00 95.56 82 GLY A CA 1
ATOM 636 C C . GLY A 1 82 ? -21.744 6.455 7.743 1.00 95.56 82 GLY A C 1
ATOM 637 O O . GLY A 1 82 ? -22.795 6.174 7.169 1.00 95.56 82 GLY A O 1
ATOM 638 N N . ALA A 1 83 ? -21.204 7.671 7.697 1.00 94.62 83 ALA A N 1
ATOM 639 C CA . ALA A 1 83 ? -21.792 8.800 6.985 1.00 94.62 83 ALA A CA 1
ATOM 640 C C . ALA A 1 83 ? -21.519 8.764 5.473 1.00 94.62 83 ALA A C 1
ATOM 642 O O . ALA A 1 83 ? -22.232 9.410 4.708 1.00 94.62 83 ALA A O 1
ATOM 643 N N . ARG A 1 84 ? -20.507 8.005 5.031 1.00 95.88 84 ARG A N 1
ATOM 644 C CA . ARG A 1 84 ? -20.022 7.926 3.641 1.00 95.88 84 ARG A CA 1
ATOM 645 C C . ARG A 1 84 ? -19.547 9.264 3.079 1.00 95.88 84 ARG A C 1
ATOM 647 O O . ARG A 1 84 ? -19.638 9.510 1.874 1.00 95.88 84 ARG A O 1
ATOM 654 N N . THR A 1 85 ? -19.028 10.127 3.941 1.00 96.06 85 THR A N 1
ATOM 655 C CA . THR A 1 85 ? -18.587 11.474 3.579 1.00 96.06 85 THR A CA 1
ATOM 656 C C . THR A 1 85 ? -17.096 11.648 3.820 1.00 96.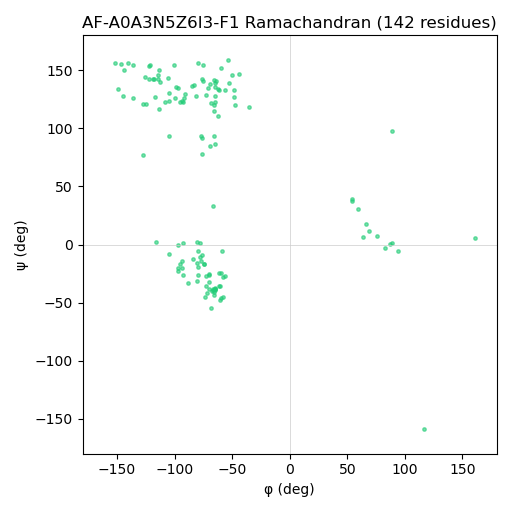06 85 THR A C 1
ATOM 658 O O . THR A 1 85 ? -16.531 11.140 4.786 1.00 96.06 85 THR A O 1
ATOM 661 N N . ALA A 1 86 ? -16.449 12.390 2.920 1.00 95.81 86 ALA A N 1
ATOM 662 C CA . ALA A 1 86 ? -15.081 12.856 3.097 1.00 95.81 86 ALA A CA 1
ATOM 663 C C . ALA A 1 86 ? -15.103 14.303 3.588 1.00 95.81 86 ALA A C 1
ATOM 665 O O . ALA A 1 86 ? -15.822 15.134 3.031 1.00 95.81 86 ALA A O 1
ATOM 666 N N . ARG A 1 87 ? -14.273 14.620 4.581 1.00 96.06 87 ARG A N 1
ATOM 667 C CA . ARG A 1 87 ? -13.994 15.993 5.000 1.00 96.06 87 ARG A CA 1
ATOM 668 C C . ARG A 1 87 ? -12.525 16.317 4.818 1.00 96.06 87 ARG A C 1
ATOM 670 O O . ARG A 1 87 ? -11.656 15.480 5.057 1.00 96.06 87 ARG A O 1
ATOM 677 N N . ASP A 1 88 ? -12.271 17.544 4.408 1.00 95.94 88 ASP A N 1
ATOM 678 C CA . ASP A 1 88 ? -10.929 18.090 4.316 1.00 95.94 88 ASP A CA 1
ATOM 679 C C . ASP A 1 88 ? -10.384 18.368 5.723 1.00 95.94 88 ASP A C 1
ATOM 681 O O . ASP A 1 88 ? -11.069 18.974 6.550 1.00 95.94 88 ASP A O 1
ATOM 685 N N . VAL A 1 89 ? -9.185 17.872 6.013 1.00 93.88 89 VAL A N 1
ATOM 686 C CA . VAL A 1 89 ? -8.504 18.029 7.309 1.00 93.88 89 VAL A CA 1
ATOM 687 C C . VAL A 1 89 ? -7.368 19.054 7.208 1.00 93.88 89 VAL A C 1
ATOM 689 O O . VAL A 1 89 ? -6.831 19.474 8.228 1.00 93.88 89 VAL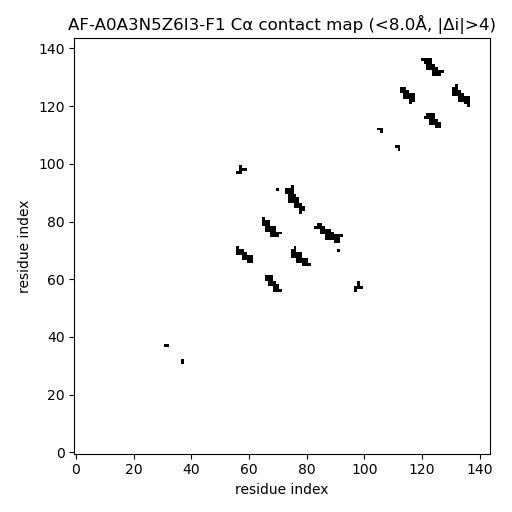 A O 1
ATOM 692 N N . GLY A 1 90 ? -7.039 19.512 5.996 1.00 92.38 90 GLY A N 1
ATOM 693 C CA . GLY A 1 90 ? -6.001 20.499 5.732 1.00 92.38 90 GLY A CA 1
ATOM 694 C C . GLY A 1 90 ? -4.846 19.960 4.880 1.00 92.38 90 GLY A C 1
ATOM 695 O O . GLY A 1 90 ? -5.013 18.994 4.126 1.00 92.38 90 GLY A O 1
ATOM 696 N N . PRO A 1 91 ? -3.671 20.613 4.937 1.00 91.81 91 PRO A N 1
ATOM 697 C CA . PRO A 1 91 ? -2.508 20.195 4.165 1.00 91.81 91 PRO A CA 1
ATOM 698 C C . PRO A 1 91 ? -2.034 18.805 4.597 1.00 91.81 91 PRO A C 1
ATOM 700 O O . PRO A 1 91 ? -2.037 18.469 5.782 1.00 91.81 91 PRO A O 1
ATOM 703 N N . ALA A 1 92 ? -1.632 17.988 3.624 1.00 86.69 92 ALA A N 1
ATOM 704 C CA . ALA A 1 92 ? -1.035 16.694 3.911 1.00 86.69 92 ALA A CA 1
ATOM 705 C C . ALA A 1 92 ? 0.312 16.879 4.638 1.00 86.69 92 ALA A C 1
ATOM 707 O O . ALA A 1 92 ? 1.109 17.720 4.215 1.00 86.69 92 ALA A O 1
ATOM 708 N N . PRO A 1 93 ? 0.595 16.106 5.703 1.00 83.56 93 PRO A N 1
ATOM 709 C CA . PRO A 1 93 ? 1.895 16.153 6.359 1.00 83.56 93 PRO A CA 1
ATOM 710 C C . PRO A 1 93 ? 3.006 15.721 5.392 1.00 83.56 93 PRO A C 1
ATOM 712 O O . PRO A 1 93 ? 2.880 14.707 4.696 1.00 83.56 93 PRO A O 1
ATOM 715 N N . GLU A 1 94 ? 4.101 16.482 5.361 1.00 73.94 94 GLU A N 1
ATOM 716 C CA . GLU A 1 94 ? 5.293 16.133 4.586 1.00 73.94 94 GLU A CA 1
ATOM 717 C C . GLU A 1 94 ? 5.875 14.800 5.077 1.00 73.94 94 GLU A C 1
ATOM 719 O O . GLU A 1 94 ? 6.021 14.562 6.274 1.00 73.94 94 GLU A O 1
ATOM 724 N N . GLY A 1 95 ? 6.195 13.899 4.145 1.00 64.12 95 GLY A N 1
ATOM 725 C CA . GLY A 1 95 ? 6.847 12.624 4.462 1.00 64.12 95 GLY A CA 1
ATOM 726 C C . GLY A 1 95 ? 5.924 11.494 4.929 1.00 64.12 95 GLY A C 1
ATOM 727 O O . GLY A 1 95 ? 6.401 10.369 5.078 1.00 64.12 95 GLY A O 1
ATOM 728 N N . ALA A 1 96 ? 4.614 11.723 5.080 1.00 57.47 96 ALA A N 1
ATOM 729 C CA . ALA A 1 96 ? 3.644 10.638 5.221 1.00 57.47 96 ALA A CA 1
ATOM 730 C C . ALA A 1 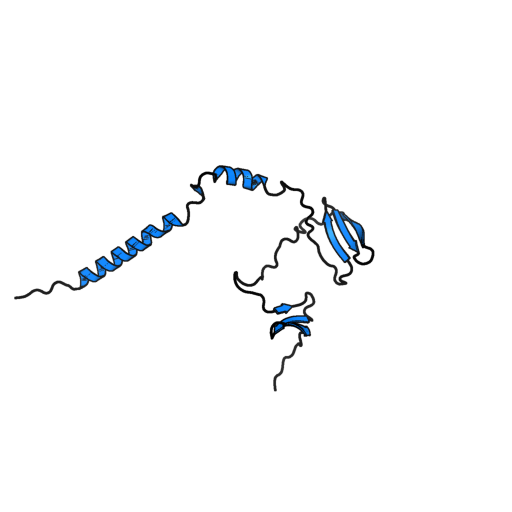96 ? 3.546 9.893 3.882 1.00 57.47 96 ALA A C 1
ATOM 732 O O . ALA A 1 96 ? 2.759 10.221 2.995 1.00 57.47 96 ALA A O 1
ATOM 733 N N . ALA A 1 97 ? 4.462 8.945 3.701 1.00 53.16 97 ALA A N 1
ATOM 734 C CA . ALA A 1 97 ? 4.613 8.178 2.486 1.00 53.16 97 ALA A CA 1
ATOM 735 C C . ALA A 1 97 ? 3.272 7.554 2.092 1.00 53.16 97 ALA A C 1
ATOM 737 O O . ALA A 1 97 ? 2.554 7.006 2.931 1.00 53.16 97 ALA A O 1
ATOM 738 N N . ARG A 1 98 ? 2.982 7.583 0.782 1.00 56.38 98 ARG A N 1
ATOM 739 C CA . ARG A 1 98 ? 2.067 6.638 0.127 1.00 56.38 98 ARG A CA 1
ATOM 740 C C . ARG A 1 98 ? 2.262 5.296 0.827 1.00 56.38 98 ARG A C 1
ATOM 742 O O . ARG A 1 98 ? 3.388 4.803 0.834 1.00 56.38 98 ARG A O 1
ATOM 749 N N . SER A 1 99 ? 1.220 4.756 1.454 1.00 52.94 99 SER A N 1
ATOM 750 C CA . SER A 1 99 ? 1.271 3.595 2.358 1.00 52.94 99 SER A CA 1
ATOM 751 C C . SER A 1 99 ? 1.640 2.270 1.657 1.00 52.94 99 SER A C 1
ATOM 753 O O . SER A 1 99 ? 1.175 1.198 2.022 1.00 52.94 99 SER A O 1
ATOM 755 N N . SER A 1 100 ? 2.478 2.325 0.620 1.00 50.41 100 SER A N 1
ATOM 756 C CA . SER A 1 100 ? 3.131 1.202 -0.038 1.00 50.41 100 SER A CA 1
ATOM 757 C C . SER A 1 100 ? 4.373 0.718 0.708 1.00 50.41 100 SER A C 1
ATOM 759 O O . SER A 1 100 ? 5.044 -0.188 0.211 1.00 50.41 100 SER A O 1
ATOM 761 N N . ALA A 1 101 ? 4.712 1.304 1.862 1.00 48.09 101 ALA A N 1
ATOM 762 C CA . ALA A 1 101 ? 5.629 0.672 2.797 1.00 48.09 101 ALA A CA 1
ATOM 763 C C . ALA A 1 101 ? 4.938 -0.597 3.311 1.00 48.09 101 ALA A C 1
ATOM 765 O O . ALA A 1 101 ? 4.220 -0.579 4.307 1.00 48.09 101 ALA A O 1
ATOM 766 N N . ARG A 1 102 ? 5.100 -1.701 2.567 1.00 51.03 102 ARG A N 1
ATOM 767 C CA . ARG A 1 102 ? 4.804 -3.034 3.088 1.00 51.03 102 ARG A CA 1
ATOM 768 C C . ARG A 1 102 ? 5.483 -3.122 4.454 1.00 51.03 102 ARG A C 1
ATOM 770 O O . ARG A 1 102 ? 6.657 -2.747 4.525 1.00 51.03 102 ARG A O 1
ATOM 777 N N . PRO A 1 103 ? 4.787 -3.594 5.500 1.00 49.91 103 PRO A N 1
ATOM 778 C CA . PRO A 1 103 ? 5.423 -3.867 6.775 1.00 49.91 103 PRO A CA 1
ATOM 779 C C . PRO A 1 103 ? 6.695 -4.669 6.504 1.00 49.91 103 PRO A C 1
ATOM 781 O O . PRO A 1 103 ? 6.652 -5.720 5.859 1.00 49.91 103 PRO A O 1
ATOM 784 N N . SER A 1 104 ? 7.840 -4.115 6.898 1.00 50.84 104 SER A N 1
ATOM 785 C CA . SER A 1 104 ? 9.106 -4.834 6.861 1.00 50.84 104 SER A CA 1
ATOM 786 C C . SER A 1 104 ? 8.985 -5.967 7.873 1.00 50.84 104 SER A C 1
ATOM 788 O O . SER A 1 104 ? 9.158 -5.744 9.065 1.00 50.84 104 SER A O 1
ATOM 790 N N . GLY A 1 105 ? 8.581 -7.146 7.406 1.00 57.84 105 GLY A N 1
ATOM 791 C CA . GLY A 1 105 ? 8.259 -8.277 8.278 1.00 57.84 105 GLY A CA 1
ATOM 792 C C . GLY A 1 105 ? 7.395 -9.370 7.654 1.00 57.84 105 GLY A C 1
ATOM 793 O O . GLY A 1 105 ? 7.010 -10.282 8.367 1.00 57.84 105 GLY A O 1
ATOM 794 N N . GLY A 1 106 ? 7.076 -9.299 6.355 1.00 63.22 106 GLY A N 1
ATOM 795 C CA . GLY A 1 106 ? 6.378 -10.401 5.694 1.00 63.22 106 GLY A CA 1
ATOM 796 C C . GLY A 1 106 ? 7.242 -11.661 5.637 1.00 63.22 106 GLY A C 1
ATOM 797 O O . GLY A 1 106 ? 8.449 -11.574 5.396 1.00 63.22 106 GLY A O 1
ATOM 798 N N . VAL A 1 107 ? 6.615 -12.822 5.826 1.00 68.38 107 VAL A N 1
ATOM 799 C CA . VAL A 1 107 ? 7.230 -14.138 5.618 1.00 68.38 107 VAL A CA 1
ATOM 800 C C . VAL A 1 107 ? 8.058 -14.226 4.331 1.00 68.38 107 VAL A C 1
ATOM 802 O O . VAL A 1 107 ? 7.744 -13.628 3.297 1.00 68.38 107 VAL A O 1
ATOM 805 N N . GLU A 1 108 ? 9.127 -15.019 4.403 1.00 72.12 108 GLU A N 1
ATOM 806 C CA . GLU A 1 108 ? 10.016 -15.295 3.278 1.00 72.12 108 GLU A CA 1
ATOM 807 C C . GLU A 1 108 ? 9.227 -15.723 2.029 1.00 72.12 108 GLU A C 1
ATOM 809 O O . GLU A 1 108 ? 8.188 -16.383 2.109 1.00 72.12 108 GLU A O 1
ATOM 814 N N . ARG A 1 109 ? 9.715 -15.353 0.840 1.00 69.38 109 ARG A N 1
ATOM 815 C CA . ARG A 1 109 ? 9.088 -15.753 -0.428 1.00 69.38 109 ARG A CA 1
ATOM 816 C C . ARG A 1 109 ? 8.806 -17.260 -0.445 1.00 69.38 109 ARG A C 1
ATOM 818 O O . ARG A 1 109 ? 9.702 -18.068 -0.243 1.00 69.38 109 ARG A O 1
ATOM 825 N N . GLY A 1 110 ? 7.559 -17.629 -0.742 1.00 75.69 110 GLY A N 1
ATOM 826 C CA . GLY A 1 110 ? 7.121 -19.030 -0.775 1.00 75.69 110 GLY A CA 1
ATOM 827 C C . GLY A 1 110 ? 6.655 -19.584 0.575 1.00 75.69 110 GLY A C 1
ATOM 828 O O . GLY A 1 110 ? 6.247 -20.742 0.647 1.00 75.69 110 GLY A O 1
ATOM 829 N N . ARG A 1 111 ? 6.668 -18.773 1.634 1.00 78.12 111 ARG A N 1
ATOM 830 C CA . ARG A 1 111 ? 6.028 -19.069 2.916 1.00 78.12 111 ARG A CA 1
ATOM 831 C C . ARG A 1 111 ? 4.687 -18.341 3.010 1.00 78.12 111 ARG A C 1
ATOM 833 O O . ARG A 1 111 ? 4.464 -17.329 2.349 1.00 78.12 111 ARG A O 1
ATOM 840 N N . GLN A 1 112 ? 3.785 -18.889 3.814 1.00 76.88 112 GLN A N 1
ATOM 841 C CA . GLN A 1 112 ? 2.518 -18.257 4.175 1.00 76.88 112 GLN A CA 1
ATOM 842 C C . GLN A 1 112 ? 2.570 -17.917 5.668 1.00 76.88 112 GLN A C 1
ATOM 844 O O . GLN A 1 112 ? 3.099 -18.708 6.450 1.00 76.88 112 GLN A O 1
ATOM 849 N N . GLU A 1 113 ? 2.045 -16.754 6.060 1.00 70.75 113 GLU A N 1
ATOM 850 C CA . GLU A 1 113 ? 1.832 -16.409 7.471 1.00 70.75 113 GLU A CA 1
ATOM 851 C C . GLU A 1 113 ? 0.776 -17.367 8.038 1.00 70.75 113 GLU A C 1
ATOM 853 O O . GLU A 1 113 ? -0.375 -17.354 7.599 1.00 70.75 113 GLU A O 1
ATOM 858 N N . ALA A 1 114 ? 1.149 -18.222 8.993 1.00 77.25 114 ALA A N 1
ATOM 859 C CA . ALA A 1 114 ? 0.200 -19.140 9.633 1.00 77.25 114 ALA A CA 1
ATOM 860 C C . ALA A 1 114 ? -0.693 -18.438 10.676 1.00 77.25 114 ALA A C 1
ATOM 862 O O . ALA A 1 114 ? -1.704 -18.997 11.111 1.00 77.25 114 ALA A O 1
ATOM 863 N N . SER A 1 115 ? -0.320 -17.217 11.075 1.00 80.81 115 SER A N 1
ATOM 864 C CA . SER A 1 115 ? -1.054 -16.396 12.032 1.00 80.81 115 SER A CA 1
ATOM 865 C C . SER A 1 115 ? -0.840 -14.902 11.799 1.00 80.81 115 SER A C 1
ATOM 867 O O . SER A 1 115 ? 0.197 -14.512 11.278 1.00 80.81 115 SER A O 1
ATOM 869 N N . ALA A 1 116 ? -1.779 -14.071 12.246 1.00 84.19 116 ALA A N 1
ATOM 870 C CA . ALA A 1 116 ? -1.666 -12.615 12.233 1.00 84.19 116 ALA A CA 1
ATOM 871 C C . ALA A 1 116 ? -2.148 -12.031 13.567 1.00 84.19 116 ALA A C 1
ATOM 873 O O . ALA A 1 116 ? -3.273 -12.299 13.996 1.00 84.19 116 ALA A O 1
ATOM 874 N N . THR A 1 117 ? -1.308 -11.225 14.216 1.00 84.94 117 THR A N 1
ATOM 875 C CA . THR A 1 117 ? -1.672 -10.504 15.442 1.00 84.94 117 THR A CA 1
ATOM 876 C C . THR A 1 117 ? -2.407 -9.212 15.089 1.00 84.94 117 THR A C 1
ATOM 878 O O . THR A 1 117 ? -2.044 -8.498 14.154 1.00 84.94 117 THR A O 1
ATOM 881 N N . SER A 1 118 ? -3.473 -8.920 15.827 1.00 80.31 118 SER A N 1
ATOM 882 C CA . SER A 1 118 ? -4.235 -7.676 15.702 1.00 80.31 118 SER A CA 1
ATOM 883 C C . SER A 1 118 ? -3.364 -6.438 15.966 1.00 80.31 118 SER A C 1
ATOM 885 O O . SER A 1 118 ? -2.442 -6.512 16.778 1.00 80.31 118 SER A O 1
ATOM 887 N N . PRO A 1 119 ? -3.678 -5.271 15.370 1.00 76.62 119 PRO A N 1
ATOM 888 C CA . PRO A 1 119 ? -2.905 -4.043 15.585 1.00 76.62 119 PRO A CA 1
ATOM 889 C C . PRO A 1 119 ? -2.773 -3.619 17.055 1.00 76.62 119 PRO A C 1
ATOM 891 O O . PRO A 1 119 ? -1.800 -2.972 17.423 1.00 76.62 119 PRO A O 1
ATOM 894 N N . ASN A 1 120 ? -3.743 -3.992 17.897 1.00 78.50 120 ASN A N 1
ATOM 895 C CA . ASN A 1 120 ? -3.750 -3.692 19.329 1.00 78.50 120 ASN A CA 1
ATOM 896 C C . ASN A 1 120 ? -3.130 -4.801 20.206 1.00 78.50 120 ASN A C 1
ATOM 898 O O . ASN A 1 120 ? -3.155 -4.669 21.427 1.00 78.50 120 ASN A O 1
ATOM 902 N N . GLY A 1 121 ? -2.626 -5.890 19.611 1.00 81.19 121 GLY A N 1
ATOM 903 C CA . GLY A 1 121 ? -1.979 -7.000 20.318 1.00 81.19 121 GLY A CA 1
ATOM 904 C C . GLY A 1 121 ? -2.898 -7.865 21.186 1.00 81.19 121 GLY A C 1
ATOM 905 O O . GLY A 1 121 ? -2.404 -8.627 22.001 1.00 81.19 121 GLY A O 1
ATOM 906 N N . LYS A 1 122 ? -4.228 -7.737 21.082 1.00 85.12 122 LYS A N 1
ATOM 907 C CA . LYS A 1 122 ? -5.164 -8.475 21.957 1.00 85.12 122 LYS A CA 1
ATOM 908 C C . LYS A 1 122 ? -5.707 -9.750 21.339 1.00 85.12 122 LYS A C 1
ATOM 910 O O . LYS A 1 122 ? -6.211 -10.612 22.050 1.00 85.12 122 LYS A O 1
ATOM 915 N N . LEU A 1 123 ? -5.685 -9.834 20.016 1.00 84.94 123 LEU A N 1
ATOM 916 C CA . LEU A 1 123 ? -6.233 -10.944 19.254 1.00 84.94 123 LEU A CA 1
ATOM 917 C C . LEU A 1 123 ? -5.170 -11.511 18.323 1.00 84.94 123 LEU A C 1
ATOM 919 O O . LEU A 1 123 ? -4.408 -10.764 17.704 1.00 84.94 123 LEU A O 1
ATOM 923 N N . LYS A 1 124 ? -5.202 -12.827 18.149 1.00 90.25 124 LYS A N 1
ATOM 924 C CA . LYS A 1 124 ? -4.390 -13.554 17.182 1.00 90.25 124 LYS A CA 1
ATOM 925 C C . LYS A 1 124 ? -5.291 -14.387 16.283 1.00 90.25 124 LYS A C 1
ATOM 927 O O . LYS A 1 124 ? -6.038 -15.244 16.753 1.00 90.25 124 LYS A O 1
ATOM 932 N N . ALA A 1 125 ? -5.215 -14.129 14.981 1.00 90.19 125 ALA A N 1
ATOM 933 C CA . ALA A 1 125 ? -5.817 -14.978 13.966 1.00 90.19 125 ALA A CA 1
ATOM 934 C C . ALA A 1 125 ? -4.849 -16.113 13.616 1.00 90.19 125 ALA A C 1
ATOM 936 O O . ALA A 1 125 ? -3.660 -15.852 13.447 1.00 90.19 125 ALA A O 1
ATOM 937 N N . PHE A 1 126 ? -5.319 -17.351 13.489 1.00 89.25 126 PHE A N 1
ATOM 938 C CA . PHE A 1 126 ? -4.497 -18.491 13.074 1.00 89.25 126 PHE A CA 1
ATOM 939 C C . PHE A 1 126 ? -5.297 -19.508 12.261 1.00 89.25 126 PHE A C 1
ATOM 941 O O . PHE A 1 126 ? -6.521 -19.610 12.363 1.00 89.25 126 PHE A O 1
ATOM 948 N N . TYR A 1 127 ? -4.588 -20.269 11.434 1.00 86.75 127 TYR A N 1
ATOM 949 C CA . TYR A 1 127 ? -5.172 -21.331 10.624 1.00 86.75 127 TYR A CA 1
ATOM 950 C C . TYR A 1 127 ? -5.139 -22.675 11.362 1.00 86.75 127 TYR A C 1
ATOM 952 O O . TYR A 1 127 ? -4.086 -23.105 11.832 1.00 86.75 127 TYR A O 1
ATOM 960 N N . ARG A 1 128 ? -6.281 -23.368 11.432 1.00 86.31 128 ARG A N 1
ATOM 961 C CA . ARG A 1 128 ? -6.401 -24.719 12.002 1.00 86.31 128 ARG A CA 1
ATOM 962 C C . ARG A 1 128 ? -7.508 -25.500 11.299 1.00 86.31 128 ARG A C 1
ATOM 964 O O . ARG A 1 128 ? -8.610 -24.990 11.123 1.00 86.31 128 ARG A O 1
ATOM 971 N N . ASP A 1 129 ? -7.225 -26.748 10.923 1.00 89.94 129 ASP A N 1
ATOM 972 C CA . ASP A 1 129 ? -8.208 -27.690 10.361 1.00 89.94 129 ASP A CA 1
ATOM 973 C C . ASP A 1 129 ? -8.971 -27.154 9.132 1.00 89.94 129 ASP A C 1
ATOM 975 O O . ASP A 1 129 ? -10.158 -27.418 8.954 1.00 89.94 129 ASP A O 1
ATOM 979 N N . ARG A 1 130 ? -8.278 -26.403 8.260 1.00 87.00 130 ARG A N 1
ATOM 980 C CA . ARG A 1 130 ? -8.860 -25.710 7.088 1.00 87.00 130 ARG A CA 1
ATOM 981 C C . ARG A 1 130 ? -9.832 -24.578 7.420 1.00 87.00 130 ARG A C 1
ATOM 983 O O . ARG A 1 130 ? -10.549 -24.120 6.537 1.00 87.00 130 ARG A O 1
ATOM 990 N N . ASN A 1 131 ? -9.795 -24.083 8.653 1.00 90.06 131 ASN A N 1
ATOM 991 C CA . ASN A 1 131 ? -10.579 -22.948 9.120 1.00 90.06 131 ASN A CA 1
ATOM 992 C C . ASN A 1 131 ? -9.677 -21.829 9.658 1.00 90.06 131 ASN A C 1
ATOM 994 O O . ASN A 1 131 ? -8.559 -22.067 10.124 1.00 90.06 131 ASN A O 1
ATOM 998 N N . LEU A 1 132 ? -10.189 -20.601 9.599 1.00 89.38 132 LEU A N 1
ATOM 999 C CA . LEU A 1 132 ? -9.584 -19.427 10.221 1.00 89.38 132 LEU A CA 1
ATOM 1000 C C . LEU A 1 132 ? -10.202 -19.223 11.607 1.00 89.38 132 LEU A C 1
ATOM 1002 O O . LEU A 1 132 ? -11.418 -19.081 11.724 1.00 89.38 132 LEU A O 1
ATOM 1006 N N . TRP A 1 133 ? -9.364 -19.187 12.637 1.00 88.56 133 TRP A N 1
ATOM 1007 C CA . TRP A 1 133 ? -9.758 -18.951 14.025 1.00 88.56 133 TRP A CA 1
ATOM 1008 C C . TRP A 1 133 ? -9.193 -17.625 14.519 1.00 88.56 133 TRP A C 1
ATOM 1010 O O . TRP A 1 133 ? -8.124 -17.207 14.077 1.00 88.56 133 TRP A O 1
ATOM 1020 N N . VAL A 1 134 ? -9.895 -16.977 15.450 1.00 89.25 134 VAL A N 1
ATOM 1021 C CA . VAL A 1 134 ? -9.429 -15.775 16.153 1.00 89.25 134 VAL A CA 1
ATOM 1022 C C . VAL A 1 134 ? -9.562 -16.034 17.647 1.00 89.25 134 VAL A C 1
ATOM 1024 O O . VAL A 1 134 ? -10.660 -16.322 18.119 1.00 89.25 134 VAL A O 1
ATOM 1027 N N . ALA A 1 135 ? -8.456 -15.954 18.378 1.00 87.88 135 ALA A N 1
ATOM 1028 C CA . ALA A 1 135 ? -8.424 -16.106 19.831 1.00 87.88 135 ALA A CA 1
ATOM 1029 C C . ALA A 1 135 ? -7.848 -14.847 20.486 1.00 87.88 135 ALA A C 1
ATOM 1031 O O . ALA A 1 135 ? -7.085 -14.112 19.852 1.00 87.88 135 ALA A O 1
ATOM 1032 N N . ALA A 1 136 ? -8.217 -14.600 21.744 1.00 84.06 136 ALA A N 1
ATOM 1033 C CA . ALA A 1 136 ? -7.510 -13.626 22.563 1.00 84.06 136 ALA A CA 1
ATOM 1034 C C . ALA A 1 136 ? -6.074 -14.114 22.795 1.00 84.06 136 ALA A C 1
ATOM 1036 O O . ALA A 1 136 ? -5.849 -15.307 22.992 1.00 84.06 136 ALA A O 1
ATOM 1037 N N . GLU A 1 137 ? -5.108 -13.206 22.722 1.00 68.88 137 GLU A N 1
ATOM 1038 C CA . GLU A 1 137 ? -3.729 -13.506 23.095 1.00 68.88 137 GLU A CA 1
ATOM 1039 C C . GLU A 1 137 ? -3.675 -13.521 24.628 1.00 68.88 137 GLU A C 1
ATOM 1041 O O . GLU A 1 137 ? -3.583 -12.482 25.279 1.00 68.88 137 GLU A O 1
ATOM 1046 N N . GLU A 1 138 ? -3.879 -14.702 25.209 1.00 53.06 138 GLU A N 1
ATOM 1047 C CA . GLU A 1 138 ? -3.721 -14.924 26.642 1.00 53.06 138 GLU A CA 1
ATOM 1048 C C . GLU A 1 138 ? -2.243 -14.734 26.994 1.00 53.06 138 GLU A C 1
ATOM 1050 O O . GLU A 1 138 ? -1.364 -15.399 26.443 1.00 53.06 138 GLU A O 1
ATOM 1055 N N . VAL A 1 139 ? -1.955 -13.777 27.879 1.00 50.06 139 VAL A N 1
ATOM 1056 C CA . VAL A 1 139 ? -0.627 -13.632 28.480 1.00 50.06 139 VAL A CA 1
ATOM 1057 C C . VAL A 1 139 ? -0.508 -14.728 29.537 1.00 50.06 139 VAL A C 1
ATOM 1059 O O . VAL A 1 139 ? -0.698 -14.467 30.720 1.00 50.06 139 VAL A O 1
ATOM 1062 N N . GLU A 1 140 ? -0.257 -15.963 29.111 1.00 40.38 140 GLU A N 1
ATOM 1063 C CA . GLU A 1 140 ? -0.037 -17.091 30.020 1.00 40.38 140 GLU A CA 1
ATOM 1064 C C . GLU A 1 140 ? 1.455 -17.440 30.046 1.00 40.38 140 GLU A C 1
ATOM 1066 O O . GLU A 1 140 ? 1.996 -18.156 29.201 1.00 40.38 140 GLU A O 1
ATOM 1071 N N . GLY A 1 141 ? 2.144 -16.849 31.022 1.00 43.16 141 GLY A N 1
ATOM 1072 C CA . GLY A 1 141 ? 3.150 -17.599 31.757 1.00 43.16 141 GLY A CA 1
ATOM 1073 C C . GLY A 1 141 ? 2.443 -18.544 32.733 1.00 43.16 141 GLY A C 1
ATOM 1074 O O . GLY A 1 141 ? 1.338 -18.245 33.172 1.00 43.16 141 GLY A O 1
ATOM 1075 N N . GLU A 1 142 ? 3.139 -19.629 33.071 1.00 33.38 142 GLU A N 1
ATOM 1076 C CA . GLU A 1 142 ? 2.784 -20.700 34.017 1.00 33.38 142 GLU A CA 1
ATOM 1077 C C . GLU A 1 142 ? 1.992 -21.913 33.467 1.00 33.38 142 GLU A C 1
ATOM 1079 O O . GLU A 1 142 ? 0.771 -21.959 33.391 1.00 33.38 142 GLU A O 1
ATOM 1084 N N . THR A 1 143 ? 2.761 -22.964 33.173 1.00 36.69 143 THR A N 1
ATOM 1085 C CA . THR A 1 143 ? 2.386 -24.392 33.191 1.00 36.69 143 THR A CA 1
ATOM 1086 C C . THR A 1 143 ? 1.783 -24.847 34.528 1.00 36.69 143 THR A C 1
ATOM 1088 O O . THR A 1 143 ? 2.172 -24.329 35.578 1.00 36.69 143 THR A O 1
ATOM 1091 N N . PRO A 1 144 ? 1.021 -25.953 34.520 1.00 38.47 144 PRO A N 1
ATOM 1092 C CA . PRO A 1 144 ? 1.316 -27.086 35.406 1.00 38.47 144 PRO A CA 1
ATOM 1093 C C . PRO A 1 144 ? 1.912 -28.294 34.666 1.00 38.47 144 PRO A C 1
ATOM 1095 O O . PRO A 1 144 ? 1.467 -28.599 33.535 1.00 38.47 144 PRO A O 1
#

Sequence (144 aa):
MWKPIPAGRVLSLGTFALAALLAVAPAAQDRLKTMPGYEQYQRMSKEIPGALKTGALGVTWQDDGKSFEYQKDGRLFRYDVGARTARDVGPAPEGAARSSARPSGGVERGRQEASATSPNGKLKAFYRDRNLWVAAEEVEGETP